Protein AF-A0A7R6YYU6-F1 (afdb_monomer)

Foldseek 3Di:
DFWKKAFWDKAAVVVPPVRVVVCVVVVCPVDGTDDDPDCVRTPTLQNDDDPVCVVFWDPDPPTRRIGSDPVVVCVVNPVPIDMDTPPDDPPPDD

pLDDT: mean 79.59, std 15.08, range [36.94, 94.94]

Structure (mmCIF, N/CA/C/O backbone):
data_AF-A0A7R6YYU6-F1
#
_entry.id   AF-A0A7R6YYU6-F1
#
loop_
_atom_site.group_PDB
_atom_site.id
_atom_site.type_symbol
_atom_site.label_atom_id
_atom_site.label_alt_id
_atom_site.label_comp_id
_atom_site.label_asym_id
_atom_site.label_entity_id
_atom_site.label_seq_id
_atom_site.pdbx_PDB_ins_code
_atom_site.Cartn_x
_atom_site.Cartn_y
_atom_site.Cartn_z
_atom_site.occupancy
_atom_site.B_iso_or_equiv
_atom_site.auth_seq_id
_atom_site.auth_comp_id
_atom_site.auth_asym_id
_atom_site.auth_atom_id
_atom_site.pdbx_PDB_model_num
ATOM 1 N N . MET A 1 1 ? -12.500 -13.176 -18.299 1.00 59.47 1 MET A N 1
ATOM 2 C CA . MET A 1 1 ? -12.187 -12.057 -17.388 1.00 59.47 1 MET A CA 1
ATOM 3 C C . MET A 1 1 ? -10.792 -12.299 -16.851 1.00 59.47 1 MET A C 1
ATOM 5 O O . MET A 1 1 ? -10.514 -13.432 -16.479 1.00 59.47 1 MET A O 1
ATOM 9 N N . GLN A 1 2 ? -9.920 -11.300 -16.910 1.00 74.25 2 GLN A N 1
ATOM 10 C CA . GLN A 1 2 ? -8.551 -11.386 -16.401 1.00 74.25 2 GLN A CA 1
ATOM 11 C C . GLN A 1 2 ? -8.534 -10.875 -14.957 1.00 74.25 2 GLN A C 1
ATOM 13 O O . GLN A 1 2 ? -9.196 -9.880 -14.667 1.00 74.25 2 GLN A O 1
ATOM 18 N N . HIS A 1 3 ? -7.843 -11.577 -14.056 1.00 83.50 3 HIS A N 1
ATOM 19 C CA . HIS A 1 3 ? -7.681 -11.127 -12.673 1.00 83.50 3 HIS A CA 1
ATOM 20 C C . HIS A 1 3 ? -6.549 -10.107 -12.598 1.00 83.50 3 HIS A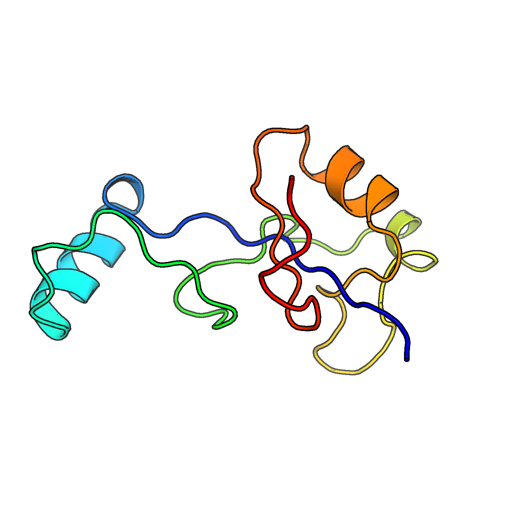 C 1
ATOM 22 O O . HIS A 1 3 ? -5.513 -10.284 -13.239 1.00 83.50 3 HIS A O 1
ATOM 28 N N . LEU A 1 4 ? -6.775 -9.057 -11.815 1.00 88.44 4 LEU A N 1
ATOM 29 C CA . LEU A 1 4 ? -5.785 -8.038 -11.504 1.00 88.44 4 LEU A CA 1
ATOM 30 C C . LEU A 1 4 ? -5.433 -8.131 -10.027 1.00 88.44 4 LEU A C 1
ATOM 32 O O . LEU A 1 4 ? -6.296 -8.418 -9.195 1.00 88.44 4 LEU A O 1
ATOM 36 N N . TYR A 1 5 ? -4.175 -7.862 -9.719 1.00 88.75 5 TYR A N 1
ATOM 37 C CA . TYR A 1 5 ? -3.617 -7.962 -8.381 1.00 88.75 5 TYR A CA 1
ATOM 38 C C . TYR A 1 5 ? -2.910 -6.665 -8.022 1.00 88.75 5 TYR A C 1
ATOM 40 O O . TYR A 1 5 ? -2.266 -6.058 -8.869 1.00 88.75 5 TYR A O 1
ATOM 48 N N . ILE A 1 6 ? -2.998 -6.248 -6.767 1.00 87.62 6 ILE A N 1
ATOM 49 C CA . ILE A 1 6 ? -2.243 -5.103 -6.260 1.00 87.62 6 ILE A CA 1
ATOM 50 C C . ILE A 1 6 ? -1.724 -5.431 -4.866 1.00 87.62 6 ILE A C 1
ATOM 52 O O . ILE A 1 6 ? -2.381 -6.113 -4.075 1.00 87.62 6 ILE A O 1
ATOM 56 N N . ALA A 1 7 ? -0.515 -4.966 -4.573 1.00 86.81 7 ALA A N 1
ATOM 57 C CA . ALA A 1 7 ? 0.059 -5.064 -3.243 1.00 86.81 7 ALA A CA 1
ATOM 58 C C . ALA A 1 7 ? 0.017 -3.690 -2.581 1.00 86.81 7 ALA A C 1
ATOM 60 O O . ALA A 1 7 ? 0.578 -2.722 -3.094 1.00 86.81 7 ALA A O 1
ATOM 61 N N . LYS A 1 8 ? -0.646 -3.618 -1.430 1.00 85.19 8 LYS A N 1
ATOM 62 C CA . LYS A 1 8 ? -0.786 -2.403 -0.630 1.00 85.19 8 LYS A CA 1
ATOM 63 C C . LYS A 1 8 ? -0.077 -2.605 0.696 1.00 85.19 8 LYS A C 1
ATOM 65 O O . LYS A 1 8 ? -0.065 -3.707 1.253 1.00 85.19 8 LYS A O 1
ATOM 70 N N . GLU A 1 9 ? 0.533 -1.546 1.202 1.00 81.44 9 GLU A N 1
ATOM 71 C CA . GLU A 1 9 ? 0.998 -1.557 2.578 1.00 81.44 9 GLU A CA 1
ATOM 72 C C . GLU A 1 9 ? -0.203 -1.560 3.519 1.00 81.44 9 GLU A C 1
ATOM 74 O O . GLU A 1 9 ? -1.244 -0.956 3.250 1.00 81.44 9 GLU A O 1
ATOM 79 N N . LYS A 1 10 ? -0.053 -2.247 4.650 1.00 81.12 10 LYS A N 1
ATOM 80 C CA . LYS A 1 10 ? -1.091 -2.239 5.674 1.00 81.12 10 LYS A CA 1
ATOM 81 C C . LYS A 1 10 ? -1.221 -0.820 6.230 1.00 81.12 10 LYS A C 1
ATOM 83 O O . LYS A 1 10 ? -0.212 -0.173 6.501 1.00 81.12 10 LYS A O 1
ATOM 88 N N . PHE A 1 11 ? -2.443 -0.378 6.501 1.00 86.75 11 PHE A N 1
ATOM 89 C CA . PHE A 1 11 ? -2.685 0.828 7.286 1.00 86.75 11 PHE A CA 1
ATOM 90 C C . PHE A 1 11 ? -3.192 0.437 8.669 1.00 86.75 11 PHE A C 1
ATOM 92 O O . PHE A 1 11 ? -4.177 -0.288 8.798 1.00 86.75 11 PHE A O 1
ATOM 99 N N . GLY A 1 12 ? -2.505 0.864 9.721 1.00 88.88 12 GLY A N 1
ATOM 100 C CA . GLY A 1 12 ? -2.812 0.407 11.074 1.00 88.88 12 GLY A CA 1
ATOM 101 C C . GLY A 1 12 ? -2.075 1.198 12.147 1.00 88.88 12 GLY A C 1
ATOM 102 O O . GLY A 1 12 ? -1.415 2.186 11.838 1.00 88.88 12 GLY A O 1
ATOM 103 N N . PRO A 1 13 ? -2.114 0.756 13.415 1.00 90.06 13 PRO A N 1
ATOM 104 C CA . PRO A 1 13 ? -1.456 1.439 14.533 1.00 90.06 13 PRO A CA 1
ATOM 105 C C . PRO A 1 13 ? 0.036 1.738 14.330 1.00 90.06 13 PRO A C 1
ATOM 107 O O . PRO A 1 13 ? 0.557 2.710 14.873 1.00 90.06 13 PRO A O 1
ATOM 110 N N . PHE A 1 14 ? 0.726 0.935 13.520 1.00 87.69 14 PHE A N 1
ATOM 111 C CA . PHE A 1 14 ? 2.131 1.135 13.155 1.00 87.69 14 PHE A CA 1
ATOM 112 C C . PHE A 1 14 ? 2.348 2.299 12.166 1.00 87.69 14 PHE A C 1
ATOM 114 O O . PHE A 1 14 ? 3.468 2.784 12.050 1.00 87.69 14 PHE A O 1
ATOM 121 N N . SER A 1 15 ? 1.296 2.807 11.512 1.00 87.00 15 SER A N 1
ATOM 122 C CA . SER A 1 15 ? 1.321 3.998 10.645 1.00 87.00 15 SER A CA 1
ATOM 123 C C . SER A 1 15 ? 1.379 5.322 11.436 1.00 87.00 15 SER A C 1
ATOM 125 O O . SER A 1 15 ? 1.311 6.408 10.857 1.00 87.00 15 SER A O 1
ATOM 127 N N . GLY A 1 16 ? 1.501 5.258 12.768 1.00 88.50 16 GLY A N 1
ATOM 128 C CA . GLY A 1 16 ? 1.805 6.399 13.632 1.00 88.50 16 GLY A CA 1
ATOM 129 C C . GLY A 1 16 ? 0.743 7.499 13.594 1.00 88.50 16 GLY A C 1
ATOM 130 O O . GLY A 1 16 ? -0.444 7.250 13.802 1.00 88.50 16 GLY A O 1
ATOM 131 N N . THR A 1 17 ? 1.165 8.740 13.340 1.00 91.50 17 THR A N 1
ATOM 132 C CA . THR A 1 17 ? 0.280 9.918 13.364 1.00 91.50 17 THR A CA 1
ATOM 133 C C . THR A 1 17 ? -0.878 9.811 12.373 1.00 91.50 17 THR A C 1
ATOM 135 O O . THR A 1 17 ? -1.988 10.228 12.701 1.00 91.50 17 THR A O 1
ATOM 138 N N . ALA A 1 18 ? -0.650 9.221 11.195 1.00 88.56 18 ALA A N 1
ATOM 139 C CA . ALA A 1 18 ? -1.693 9.047 10.186 1.00 88.56 18 ALA A CA 1
ATOM 140 C C . ALA A 1 18 ? -2.836 8.162 10.709 1.00 88.56 18 ALA A C 1
ATOM 142 O O . ALA A 1 18 ? -4.008 8.504 10.552 1.00 88.56 18 ALA A O 1
ATOM 143 N N . TRP A 1 19 ? -2.501 7.077 11.415 1.00 91.81 19 TRP A N 1
ATOM 144 C CA . TRP A 1 19 ? -3.488 6.209 12.055 1.00 91.81 19 TRP A CA 1
ATOM 145 C C . TRP A 1 19 ? -4.280 6.935 13.140 1.00 91.81 19 TRP A C 1
ATOM 147 O O . TRP A 1 19 ? -5.509 6.889 13.150 1.00 91.81 19 TRP 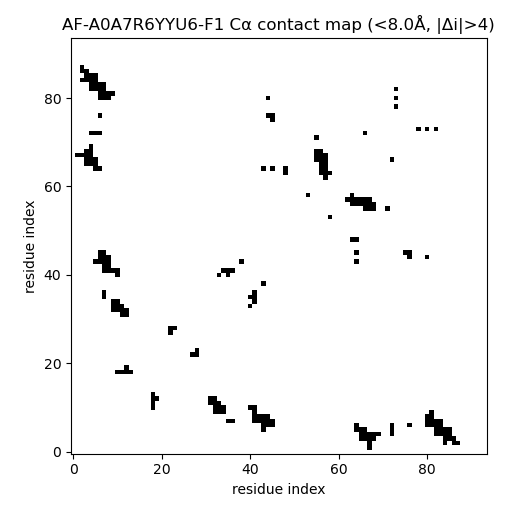A O 1
ATOM 157 N N . SER A 1 20 ? -3.595 7.663 14.025 1.00 92.88 20 SER A N 1
ATOM 158 C CA . SER A 1 20 ? -4.249 8.431 15.091 1.00 92.88 20 SER A CA 1
ATOM 159 C C . SER A 1 20 ? -5.220 9.476 14.537 1.00 92.88 20 SER A C 1
ATOM 161 O O . SER A 1 20 ? -6.323 9.632 15.059 1.00 92.88 20 SER A O 1
ATOM 163 N N . MET A 1 21 ? -4.842 10.166 13.456 1.00 92.25 21 MET A N 1
ATOM 164 C CA . MET A 1 21 ? -5.722 11.107 12.758 1.00 92.25 21 MET A CA 1
ATOM 165 C C . MET A 1 21 ? -6.934 10.403 12.151 1.00 92.25 21 MET A C 1
ATOM 167 O O . MET A 1 21 ? -8.055 10.878 12.323 1.00 92.25 21 MET A O 1
ATOM 171 N N . TYR A 1 22 ? -6.724 9.262 11.491 1.00 91.50 22 TYR A N 1
ATOM 172 C CA . TYR A 1 22 ? -7.800 8.480 10.891 1.00 91.50 22 TYR A CA 1
ATOM 173 C C . TYR A 1 22 ? -8.805 7.985 11.934 1.00 91.50 22 TYR A C 1
ATOM 175 O O . TYR A 1 22 ? -10.011 8.137 11.749 1.00 91.50 22 TYR A O 1
ATOM 183 N N . ILE A 1 23 ? -8.333 7.436 13.054 1.00 94.94 23 ILE A N 1
ATOM 184 C CA . ILE A 1 23 ? -9.197 6.964 14.143 1.00 94.94 23 ILE A CA 1
ATOM 185 C C . ILE A 1 23 ? -9.958 8.124 14.785 1.00 94.94 23 ILE A C 1
ATOM 187 O O . ILE A 1 23 ? -11.151 7.997 15.040 1.00 94.94 23 ILE A O 1
ATOM 191 N N . ASN A 1 24 ? -9.307 9.270 14.998 1.00 94.94 24 ASN A N 1
ATO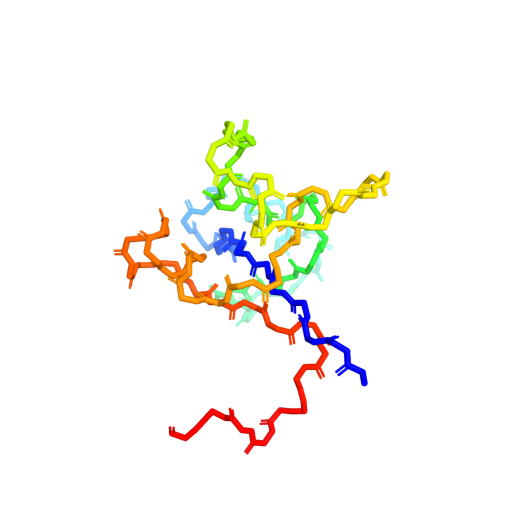M 192 C CA . ASN A 1 24 ? -9.965 10.450 15.555 1.00 94.94 24 ASN A CA 1
ATOM 193 C C . ASN A 1 24 ? -11.031 11.034 14.611 1.00 94.94 24 ASN A C 1
ATOM 195 O O . ASN A 1 24 ? -12.086 11.462 15.066 1.00 94.94 24 ASN A O 1
ATOM 199 N N . TRP A 1 25 ? -10.767 11.045 13.303 1.00 94.12 25 TRP A N 1
ATOM 200 C CA . TRP A 1 25 ? -11.722 11.505 12.294 1.00 94.12 25 TRP A CA 1
ATOM 201 C C . TRP A 1 25 ? -12.896 10.533 12.111 1.00 94.12 25 TRP A C 1
ATOM 203 O O . TRP A 1 25 ? -14.046 10.961 12.081 1.00 94.12 25 TRP A O 1
ATOM 213 N N . SER A 1 26 ? -12.615 9.232 12.001 1.00 92.81 26 SER A N 1
ATOM 214 C CA . SER A 1 26 ? -13.633 8.204 11.744 1.00 92.81 26 SER A CA 1
ATOM 215 C C . SER A 1 26 ? -14.433 7.813 12.990 1.00 92.81 26 SER A C 1
ATOM 217 O O . SER A 1 26 ? -15.561 7.339 12.870 1.00 92.81 26 SER A O 1
ATOM 219 N N . GLY A 1 27 ? -13.851 7.966 14.183 1.00 94.56 27 GLY A N 1
ATOM 220 C CA . GLY A 1 27 ? -14.405 7.482 15.450 1.00 94.56 27 GLY A CA 1
ATOM 221 C C . GLY A 1 27 ? -14.331 5.960 15.636 1.00 94.56 27 GLY A C 1
ATOM 222 O O . GLY A 1 27 ? -14.837 5.446 16.632 1.00 94.56 27 GLY A O 1
ATOM 223 N N . LEU A 1 28 ? -13.709 5.225 14.707 1.00 93.25 28 LEU A N 1
ATOM 224 C CA . LEU A 1 28 ? -13.708 3.758 14.672 1.00 93.25 28 LEU A CA 1
ATOM 225 C C . LEU A 1 28 ? -12.570 3.158 15.509 1.00 93.25 28 LEU A C 1
ATOM 227 O O . LEU A 1 28 ? -11.657 2.516 14.993 1.00 93.25 28 LEU A O 1
ATOM 231 N N . THR A 1 29 ? -12.619 3.356 16.823 1.00 92.06 29 THR A N 1
ATOM 232 C CA . THR A 1 29 ? -11.562 2.931 17.760 1.00 92.06 29 THR A CA 1
ATOM 233 C C . THR A 1 29 ? -11.392 1.414 17.887 1.00 92.06 29 THR A C 1
ATOM 235 O O . THR A 1 29 ? -10.391 0.959 18.434 1.00 92.06 29 THR A O 1
ATOM 238 N N . GLN A 1 30 ? -12.339 0.624 17.375 1.00 93.31 30 GLN A N 1
ATOM 239 C CA . GLN A 1 30 ? -12.280 -0.837 17.360 1.00 93.31 30 GLN A CA 1
ATOM 240 C C . GLN A 1 30 ? -11.395 -1.415 16.249 1.00 93.31 30 GLN A C 1
ATOM 242 O O . GLN A 1 30 ? -11.158 -2.623 16.233 1.00 93.31 30 GLN A O 1
ATOM 247 N N . LEU A 1 31 ? -10.961 -0.596 15.288 1.00 91.94 31 LEU A N 1
ATOM 248 C CA . LEU A 1 31 ? -10.161 -1.075 14.166 1.00 91.94 31 LEU A CA 1
ATOM 249 C C . LEU A 1 31 ? -8.741 -1.424 14.617 1.00 91.94 31 LEU A C 1
ATOM 251 O O . LEU A 1 31 ? -8.102 -0.680 15.357 1.00 91.94 31 LEU A O 1
ATOM 255 N N . SER A 1 32 ? -8.237 -2.552 14.127 1.00 88.88 32 SER A N 1
ATOM 256 C CA . SER A 1 32 ? -6.835 -2.960 14.264 1.00 88.88 32 SER A CA 1
ATOM 257 C C . SER A 1 32 ? -6.032 -2.730 12.983 1.00 88.88 32 SER A C 1
ATOM 259 O O . SER A 1 32 ? -4.812 -2.606 13.042 1.00 88.88 32 SER A O 1
ATOM 261 N N . GLU A 1 33 ? -6.710 -2.672 11.838 1.00 88.06 33 GLU A N 1
ATOM 262 C CA . GLU A 1 33 ? -6.147 -2.360 10.527 1.00 88.06 33 GLU A CA 1
ATOM 263 C C . GLU A 1 33 ? -7.250 -1.848 9.590 1.00 88.06 33 GLU A C 1
ATOM 265 O O . GLU A 1 33 ? -8.437 -2.106 9.805 1.00 88.06 33 GLU A O 1
ATOM 270 N N . VAL A 1 34 ? -6.848 -1.129 8.546 1.00 86.88 34 VAL A N 1
ATOM 271 C CA . VAL A 1 34 ? -7.676 -0.774 7.393 1.00 86.88 34 VAL A CA 1
ATOM 272 C C . VAL A 1 34 ? -6.967 -1.279 6.146 1.00 86.88 34 VAL A C 1
ATOM 274 O O . VAL A 1 34 ? -5.780 -1.035 5.934 1.00 86.88 34 VAL A O 1
ATOM 277 N N . VAL A 1 35 ? -7.731 -1.996 5.332 1.00 80.31 35 VAL A N 1
ATOM 278 C CA . VAL A 1 35 ? -7.311 -2.606 4.072 1.00 80.31 35 VAL A CA 1
ATOM 279 C C . VAL A 1 35 ? -8.147 -1.926 2.995 1.00 80.31 35 VAL A C 1
ATOM 281 O O . VAL A 1 35 ? -9.377 -1.946 3.076 1.00 80.31 35 VAL A O 1
ATOM 284 N N . SER A 1 36 ? -7.499 -1.219 2.073 1.00 77.88 36 SER A N 1
ATOM 285 C CA . SER A 1 36 ? -8.186 -0.360 1.110 1.00 77.88 36 SER A CA 1
ATOM 286 C C . SER A 1 36 ? -7.396 -0.226 -0.182 1.00 77.88 36 SER A C 1
ATOM 288 O O . SER A 1 36 ? -6.185 -0.011 -0.168 1.00 77.88 36 SER A O 1
ATOM 290 N N . LEU A 1 37 ? -8.127 -0.219 -1.297 1.00 73.31 37 LEU A N 1
ATOM 291 C CA . LEU A 1 37 ? -7.594 0.125 -2.614 1.00 73.31 37 LEU A CA 1
ATOM 292 C C . LEU A 1 37 ? -7.299 1.624 -2.755 1.00 73.31 37 LEU A C 1
ATOM 294 O O . LEU A 1 37 ? -6.550 2.021 -3.645 1.00 73.31 37 LEU A O 1
ATOM 298 N N . ASP A 1 38 ? -7.824 2.459 -1.857 1.00 72.75 38 ASP A N 1
ATOM 299 C CA . ASP A 1 38 ? -7.559 3.895 -1.843 1.00 72.75 38 ASP A CA 1
ATOM 300 C C . ASP A 1 38 ? -6.062 4.169 -1.610 1.00 72.75 38 ASP A C 1
ATOM 302 O O . ASP A 1 38 ? -5.478 3.761 -0.602 1.00 72.75 38 ASP A O 1
ATOM 306 N N . GLY A 1 39 ? -5.422 4.839 -2.573 1.00 66.75 39 GLY A N 1
ATOM 307 C CA . GLY A 1 39 ? -4.014 5.243 -2.514 1.00 66.75 39 GLY A CA 1
ATOM 308 C C . GLY A 1 39 ? -3.678 6.172 -1.348 1.00 66.75 39 GLY A C 1
ATOM 309 O O . GLY A 1 39 ? -2.531 6.196 -0.912 1.00 66.75 39 GLY A O 1
ATOM 310 N N . MET A 1 40 ? -4.659 6.902 -0.810 1.00 70.56 40 MET A N 1
ATOM 311 C CA . MET A 1 40 ? -4.460 7.806 0.326 1.00 70.56 40 MET A CA 1
ATOM 312 C C . MET A 1 40 ? -4.353 7.075 1.666 1.00 70.56 40 MET A C 1
ATOM 314 O O . MET A 1 40 ? -3.731 7.599 2.588 1.00 70.56 40 MET A O 1
ATOM 318 N N . LEU A 1 41 ? -4.972 5.896 1.793 1.00 70.69 41 LEU A N 1
ATOM 319 C CA . LEU A 1 41 ? -4.982 5.125 3.040 1.00 70.69 41 LEU A CA 1
ATOM 320 C C . LEU A 1 41 ? -3.910 4.035 3.048 1.00 70.69 41 LEU A C 1
ATOM 322 O O . LEU A 1 41 ? -3.253 3.850 4.066 1.00 70.69 41 LEU A O 1
ATOM 326 N N . GLY A 1 42 ? -3.705 3.346 1.925 1.00 72.38 42 GLY A N 1
ATOM 327 C CA . GLY A 1 42 ? -2.646 2.350 1.772 1.00 72.38 42 GLY A CA 1
ATOM 328 C C . GLY A 1 42 ? -1.733 2.726 0.609 1.00 72.38 42 GLY A C 1
ATOM 329 O O . GLY A 1 42 ? -2.180 2.639 -0.536 1.00 72.38 42 GLY A O 1
ATOM 330 N N . PRO A 1 43 ? -0.473 3.134 0.830 1.00 77.31 43 PRO A N 1
ATOM 331 C CA . PRO A 1 43 ? 0.462 3.285 -0.277 1.00 77.31 43 PRO A CA 1
ATOM 332 C C . PRO A 1 43 ? 0.690 1.931 -0.964 1.00 77.31 43 PRO A C 1
ATOM 334 O O . PRO A 1 43 ? 0.493 0.862 -0.379 1.00 77.31 43 PRO A O 1
ATOM 337 N N . VAL A 1 44 ? 1.063 1.972 -2.240 1.00 81.81 44 VAL A N 1
ATOM 338 C CA . VAL A 1 44 ? 1.393 0.765 -3.005 1.00 81.81 44 VAL A CA 1
ATOM 339 C C . VAL A 1 44 ? 2.715 0.209 -2.481 1.00 81.81 44 VAL A C 1
ATOM 341 O O . VAL A 1 44 ? 3.684 0.947 -2.328 1.00 81.81 44 VAL A O 1
ATOM 344 N N . ALA A 1 45 ? 2.751 -1.094 -2.197 1.00 80.38 45 ALA A N 1
ATOM 345 C CA . ALA A 1 45 ? 3.907 -1.748 -1.580 1.00 80.38 45 ALA A CA 1
ATOM 346 C C . ALA A 1 45 ? 5.135 -1.791 -2.508 1.00 80.38 45 ALA A C 1
ATOM 348 O O . ALA A 1 45 ? 6.271 -1.895 -2.051 1.00 80.38 45 ALA A O 1
ATOM 349 N N . LEU A 1 46 ? 4.911 -1.721 -3.821 1.00 79.62 46 LEU A N 1
ATOM 350 C CA . LEU A 1 46 ? 5.951 -1.621 -4.838 1.00 79.62 46 LEU A CA 1
ATOM 351 C C . LEU A 1 46 ? 5.901 -0.213 -5.437 1.00 79.62 46 LEU A C 1
ATOM 353 O O . LEU A 1 46 ? 5.213 0.013 -6.421 1.00 79.62 46 LEU A O 1
ATOM 357 N N . GLY A 1 47 ? 6.591 0.736 -4.801 1.00 73.81 47 GLY A N 1
ATOM 358 C CA . GLY A 1 47 ? 6.436 2.163 -5.106 1.00 73.81 47 GLY A CA 1
ATOM 359 C C . GLY A 1 47 ? 6.917 2.618 -6.492 1.00 73.81 47 GLY A C 1
ATOM 360 O O . GLY A 1 47 ? 6.293 3.492 -7.080 1.00 73.81 47 GLY A O 1
ATOM 361 N N . GLU A 1 48 ? 8.009 2.055 -7.026 1.00 83.38 48 GLU A N 1
ATOM 362 C CA . GLU A 1 48 ? 8.537 2.429 -8.349 1.00 83.38 48 GLU A CA 1
ATOM 363 C C . GLU A 1 48 ? 8.392 1.290 -9.363 1.00 83.38 48 GLU A C 1
ATOM 365 O O . GLU A 1 48 ? 8.825 0.155 -9.122 1.00 83.38 48 GLU A O 1
ATOM 370 N N . VAL A 1 49 ? 7.834 1.623 -10.530 1.00 84.44 49 VAL A N 1
ATOM 371 C CA . VAL A 1 49 ? 7.756 0.727 -11.688 1.00 84.44 49 VAL A CA 1
ATOM 372 C C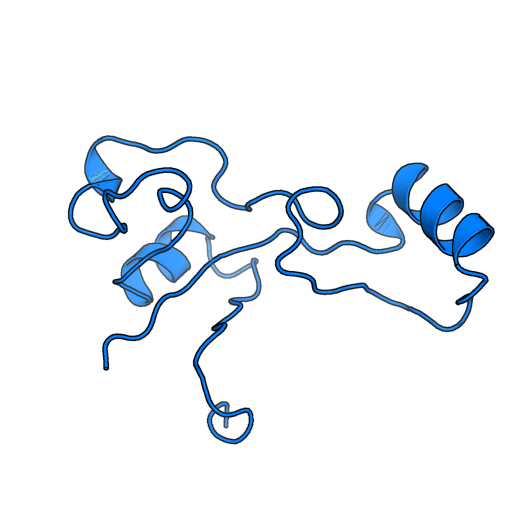 . VAL A 1 49 ? 9.153 0.543 -12.272 1.00 84.44 49 VAL A C 1
ATOM 374 O O . VAL A 1 49 ? 9.824 1.508 -12.635 1.00 84.44 49 VAL A O 1
ATOM 377 N N . LYS A 1 50 ? 9.591 -0.713 -12.377 1.00 87.50 50 LYS A N 1
ATOM 378 C CA . LYS A 1 50 ? 10.884 -1.089 -12.965 1.00 87.50 50 LYS A CA 1
ATOM 379 C C . LYS A 1 50 ? 10.688 -1.611 -14.380 1.00 87.50 50 LYS A C 1
ATOM 381 O O . LYS A 1 50 ? 9.639 -2.167 -14.690 1.00 87.50 50 LYS A O 1
ATOM 386 N N . ASP A 1 51 ? 11.739 -1.568 -15.196 1.00 89.88 51 ASP A N 1
ATOM 387 C CA . ASP A 1 51 ? 11.694 -2.119 -16.559 1.00 89.88 51 ASP A CA 1
ATOM 388 C C . ASP A 1 51 ? 11.294 -3.602 -16.601 1.00 89.88 51 ASP A C 1
ATOM 390 O O . ASP A 1 51 ? 10.651 -4.061 -17.542 1.00 89.88 51 ASP A O 1
ATOM 394 N N . SER A 1 52 ? 11.621 -4.364 -15.555 1.00 89.44 52 SER A N 1
ATOM 395 C CA . SER A 1 52 ? 11.221 -5.767 -15.447 1.00 89.44 52 SER A CA 1
ATOM 396 C C . SER A 1 52 ? 9.727 -5.973 -15.184 1.00 89.44 52 SER A C 1
ATOM 398 O O . SER A 1 52 ? 9.269 -7.103 -15.286 1.00 89.44 52 SER A O 1
ATOM 400 N N . TYR A 1 53 ? 8.970 -4.932 -14.824 1.00 89.31 53 TYR A N 1
ATOM 401 C CA . TYR A 1 53 ? 7.554 -5.042 -14.456 1.00 89.31 53 TYR A CA 1
ATOM 402 C C . TYR A 1 53 ? 6.646 -4.976 -15.680 1.00 89.31 53 TYR A C 1
ATOM 404 O O . TYR A 1 53 ? 5.573 -5.564 -15.649 1.00 89.31 53 TYR A O 1
ATOM 412 N N . TRP A 1 54 ? 7.080 -4.325 -16.767 1.00 91.25 54 TRP A N 1
ATOM 413 C CA . TRP A 1 54 ? 6.282 -4.103 -17.980 1.00 91.25 54 TRP A CA 1
ATOM 414 C C . TRP A 1 54 ? 5.523 -5.327 -18.524 1.00 91.25 54 TRP A C 1
ATOM 416 O O . TRP A 1 54 ? 4.369 -5.151 -18.908 1.00 91.25 54 TRP A O 1
ATOM 426 N N . PRO A 1 55 ? 6.080 -6.557 -18.558 1.00 92.88 55 PRO A N 1
ATOM 427 C CA . PRO A 1 55 ? 5.325 -7.725 -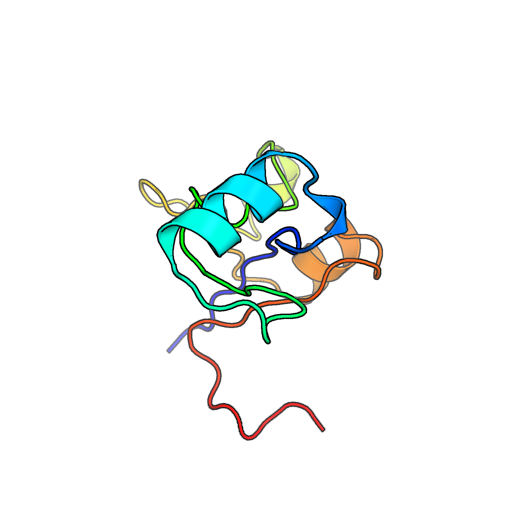19.021 1.00 92.88 55 PRO A CA 1
ATOM 428 C C . PRO A 1 55 ? 4.340 -8.295 -17.982 1.00 92.88 55 PRO A C 1
ATOM 430 O O . PRO A 1 55 ? 3.535 -9.157 -18.325 1.00 92.88 55 PRO A O 1
ATOM 433 N N . HIS A 1 56 ? 4.402 -7.831 -16.733 1.00 91.69 56 HIS A N 1
ATOM 434 C CA . HIS A 1 56 ? 3.645 -8.343 -15.586 1.00 91.69 56 HIS A CA 1
ATOM 435 C C . HIS A 1 56 ? 2.623 -7.339 -15.024 1.00 91.69 56 HIS A C 1
ATOM 437 O O . HIS A 1 56 ? 1.858 -7.708 -14.130 1.00 91.69 56 HIS A O 1
ATOM 443 N N . ILE A 1 57 ? 2.578 -6.103 -15.539 1.00 90.69 57 ILE A N 1
ATOM 444 C CA . ILE A 1 57 ? 1.661 -5.036 -15.101 1.00 90.69 57 ILE A CA 1
ATOM 445 C C . ILE A 1 57 ? 0.669 -4.628 -16.190 1.00 90.69 57 ILE A C 1
ATOM 447 O O . ILE A 1 57 ? 0.847 -4.919 -17.373 1.00 90.69 57 ILE A O 1
ATOM 451 N N . VAL A 1 58 ? -0.379 -3.918 -15.783 1.00 88.81 58 VAL A N 1
ATOM 452 C CA . VAL A 1 58 ? -1.320 -3.272 -16.698 1.00 88.81 58 VAL A CA 1
ATOM 453 C C . VAL A 1 58 ? -0.715 -1.964 -17.201 1.00 88.81 58 VAL A C 1
ATOM 455 O O . VAL A 1 58 ? -0.533 -1.020 -16.439 1.00 88.81 58 VAL A O 1
ATOM 458 N N . ASN A 1 59 ? -0.422 -1.895 -18.500 1.00 89.56 59 ASN A N 1
ATOM 459 C CA . ASN A 1 59 ? 0.075 -0.682 -19.151 1.00 89.56 59 ASN A CA 1
ATOM 460 C C . ASN A 1 59 ? -1.086 0.218 -19.613 1.00 89.56 59 ASN A C 1
ATOM 462 O O . ASN A 1 59 ? -1.324 0.381 -20.810 1.00 89.56 59 ASN A O 1
ATOM 466 N N . GLU A 1 60 ? -1.828 0.754 -18.647 1.00 86.19 60 GLU A N 1
ATOM 467 C CA . GLU A 1 60 ? -2.910 1.720 -18.856 1.00 86.19 60 GLU A CA 1
ATOM 468 C C . GLU A 1 60 ? -2.771 2.893 -17.877 1.00 86.19 60 GLU A C 1
ATOM 470 O O . GLU A 1 60 ? -2.142 2.775 -16.817 1.00 86.19 60 GLU A O 1
ATOM 475 N N . ASP A 1 61 ? -3.364 4.035 -18.230 1.00 82.62 61 ASP A N 1
ATOM 476 C CA . ASP A 1 61 ? -3.336 5.233 -17.395 1.00 82.62 61 ASP A CA 1
ATOM 477 C C . ASP A 1 61 ? -3.887 4.926 -15.993 1.00 82.62 61 ASP A C 1
ATOM 479 O O . ASP A 1 61 ? -4.974 4.369 -15.841 1.00 82.62 61 ASP A O 1
ATOM 483 N N . TYR A 1 62 ? -3.132 5.310 -14.958 1.00 80.25 62 TYR A N 1
ATOM 484 C CA . TYR A 1 62 ? -3.459 5.086 -13.541 1.00 80.25 62 TYR A CA 1
ATOM 485 C C . TYR A 1 62 ? -3.515 3.615 -13.090 1.00 80.25 62 TYR A C 1
ATOM 487 O O . TYR A 1 62 ? -3.972 3.343 -11.980 1.00 80.25 62 TYR A O 1
ATOM 495 N N . MET A 1 63 ? -3.034 2.669 -13.908 1.00 86.62 63 MET A N 1
ATOM 496 C CA . MET A 1 63 ? -3.101 1.233 -13.605 1.00 86.62 63 MET A CA 1
ATOM 497 C C . MET A 1 63 ? -1.745 0.530 -13.466 1.00 86.62 63 MET A C 1
ATOM 499 O O . MET A 1 63 ? -1.704 -0.688 -13.312 1.00 86.62 63 MET A O 1
ATOM 503 N N . LEU A 1 64 ? -0.638 1.272 -13.451 1.00 88.31 64 LEU A N 1
ATOM 504 C CA . LEU A 1 64 ? 0.708 0.684 -13.397 1.00 88.31 64 LEU A CA 1
ATOM 505 C C . LEU A 1 64 ? 1.006 -0.088 -12.098 1.00 88.31 64 LEU A C 1
ATOM 507 O O . LEU A 1 64 ? 1.918 -0.911 -12.069 1.00 88.31 64 LEU A O 1
ATOM 511 N N . ASP A 1 65 ? 0.216 0.144 -11.050 1.00 87.75 65 ASP A N 1
ATOM 512 C CA . ASP A 1 65 ? 0.299 -0.577 -9.776 1.00 87.75 65 ASP A CA 1
ATOM 513 C C . ASP A 1 65 ? -0.434 -1.931 -9.800 1.00 87.75 65 ASP A C 1
ATOM 515 O O . ASP A 1 65 ? -0.332 -2.715 -8.852 1.00 87.75 65 ASP A O 1
ATOM 519 N N . PHE A 1 66 ? -1.186 -2.216 -10.870 1.00 88.75 66 PHE A N 1
ATOM 520 C CA . PHE A 1 66 ? -1.906 -3.471 -11.045 1.00 88.75 66 PHE A CA 1
ATOM 521 C C . PHE A 1 66 ? -1.072 -4.477 -11.827 1.00 88.75 66 PHE A C 1
ATOM 523 O O . PHE A 1 66 ? -0.594 -4.219 -12.930 1.00 88.75 66 PHE A O 1
ATOM 530 N N . PHE A 1 67 ? -0.983 -5.675 -11.269 1.00 90.94 67 PHE A N 1
ATOM 531 C CA . PHE A 1 67 ? -0.287 -6.817 -11.824 1.00 90.94 67 PHE A CA 1
ATOM 532 C C . PHE A 1 67 ? -1.277 -7.796 -12.434 1.00 90.94 67 PHE A C 1
ATOM 534 O O . PHE A 1 67 ? -2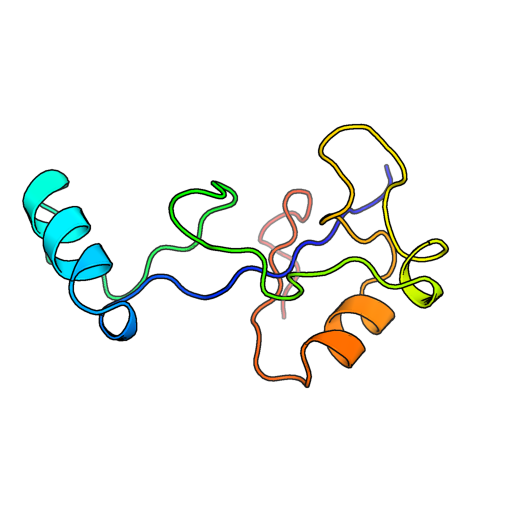.346 -8.066 -11.885 1.00 90.94 67 PHE A O 1
ATOM 541 N N . VAL A 1 68 ? -0.884 -8.363 -13.567 1.00 91.50 68 VAL A N 1
ATOM 542 C CA . VAL A 1 68 ? -1.575 -9.485 -14.214 1.00 91.50 68 VAL A CA 1
ATOM 543 C C . VAL A 1 68 ? -0.941 -10.830 -13.852 1.00 91.50 68 VAL A C 1
ATOM 545 O O . VAL A 1 68 ? -1.518 -11.878 -14.131 1.00 91.50 68 VAL A O 1
ATOM 548 N N . ASP A 1 69 ? 0.233 -10.789 -13.220 1.00 90.12 69 ASP A N 1
ATOM 549 C CA . ASP A 1 69 ? 1.025 -11.936 -12.792 1.00 90.12 69 ASP A CA 1
ATOM 550 C C . ASP A 1 69 ? 1.175 -11.928 -11.262 1.00 90.12 69 ASP A C 1
ATOM 552 O O . ASP A 1 69 ? 1.872 -11.090 -10.680 1.00 90.12 69 ASP A O 1
ATOM 556 N N . LEU A 1 70 ? 0.478 -12.860 -10.610 1.00 87.88 70 LEU A N 1
ATOM 557 C CA . LEU A 1 70 ? 0.451 -12.978 -9.155 1.00 87.88 70 LEU A CA 1
ATOM 558 C C . LEU A 1 70 ? 1.789 -13.448 -8.577 1.00 87.88 70 LEU A C 1
ATOM 560 O O . LEU A 1 70 ? 2.207 -12.967 -7.523 1.00 87.88 70 LEU A O 1
ATOM 564 N N . ASP A 1 71 ? 2.452 -14.383 -9.255 1.00 88.62 71 ASP A N 1
AT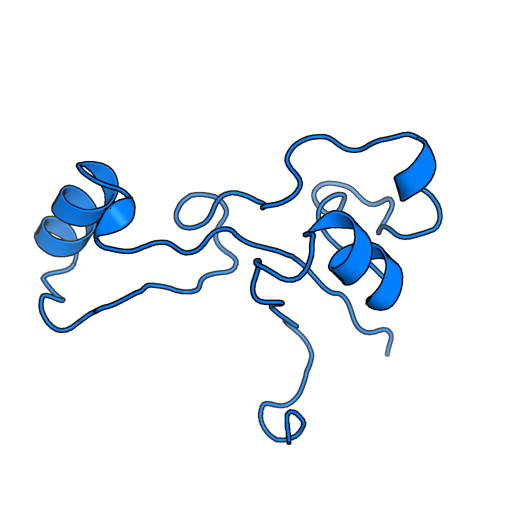OM 565 C CA . ASP A 1 71 ? 3.706 -14.969 -8.788 1.00 88.62 71 ASP A CA 1
ATOM 566 C C . ASP A 1 71 ? 4.819 -13.922 -8.826 1.00 88.62 71 ASP A C 1
ATOM 568 O O . ASP A 1 71 ? 5.609 -13.803 -7.883 1.00 88.62 71 ASP A O 1
ATOM 572 N N . PHE A 1 72 ? 4.827 -13.094 -9.873 1.00 89.25 72 PHE A N 1
ATOM 573 C CA . PHE A 1 72 ? 5.739 -11.962 -9.979 1.00 89.25 72 PHE A CA 1
ATOM 574 C C . PHE A 1 72 ? 5.525 -10.944 -8.852 1.00 89.25 72 PHE A C 1
ATOM 576 O O . PHE A 1 72 ? 6.488 -10.514 -8.208 1.00 89.25 72 PHE A O 1
ATOM 583 N N . LEU A 1 73 ? 4.266 -10.593 -8.571 1.00 87.69 73 LEU A N 1
ATOM 584 C CA . LEU A 1 73 ? 3.920 -9.680 -7.481 1.00 87.69 73 LEU A CA 1
ATOM 585 C C . LEU A 1 73 ? 4.366 -10.234 -6.118 1.00 87.69 73 LEU A C 1
ATOM 587 O O . LEU A 1 73 ? 4.994 -9.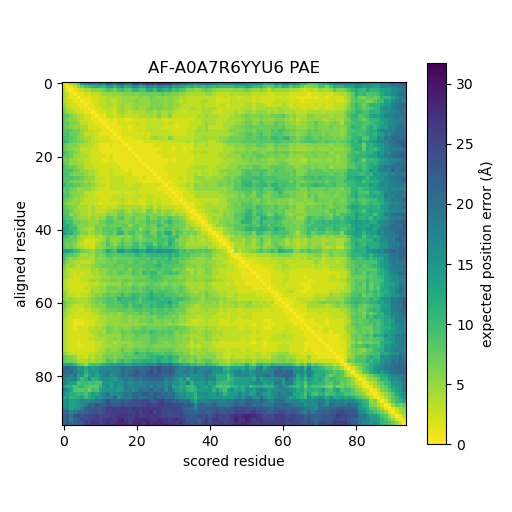524 -5.332 1.00 87.69 73 LEU A O 1
ATOM 591 N N . LEU A 1 74 ? 4.096 -11.514 -5.846 1.00 86.31 74 LEU A N 1
ATOM 592 C CA . LEU A 1 74 ? 4.496 -12.189 -4.607 1.00 86.31 74 LEU A CA 1
ATOM 593 C C . LEU A 1 74 ? 6.012 -12.229 -4.418 1.00 86.31 74 LEU A C 1
ATOM 595 O O . LEU A 1 74 ? 6.502 -11.983 -3.311 1.00 86.31 74 LEU A O 1
ATOM 599 N N . PHE A 1 75 ? 6.751 -12.511 -5.492 1.00 86.81 75 PHE A N 1
ATOM 600 C CA . PHE A 1 75 ? 8.210 -12.490 -5.481 1.00 86.81 75 PHE A CA 1
ATOM 601 C C . PHE A 1 75 ? 8.743 -11.088 -5.161 1.00 86.81 75 PHE A C 1
ATOM 603 O O . PHE A 1 75 ? 9.615 -10.940 -4.304 1.00 86.81 75 PHE A O 1
ATOM 610 N N . GLY A 1 76 ? 8.182 -10.053 -5.795 1.00 82.25 76 GLY A N 1
ATOM 611 C CA . GLY A 1 76 ? 8.587 -8.661 -5.585 1.00 82.25 76 GLY A CA 1
ATOM 612 C C . GLY A 1 76 ? 8.348 -8.158 -4.159 1.00 82.25 76 GLY A C 1
ATOM 613 O O . GLY A 1 76 ? 9.146 -7.386 -3.635 1.00 82.25 76 GLY A O 1
ATOM 614 N N . VAL A 1 77 ? 7.282 -8.627 -3.512 1.00 78.94 77 VAL A N 1
ATOM 615 C CA . VAL A 1 77 ? 6.865 -8.205 -2.163 1.00 78.94 77 VAL A CA 1
ATOM 616 C C . VAL A 1 77 ? 7.570 -9.005 -1.045 1.00 78.94 77 VAL A C 1
ATOM 618 O O . VAL A 1 77 ? 7.397 -8.733 0.146 1.00 78.94 77 VAL A O 1
ATOM 621 N N . GLY A 1 78 ? 8.410 -9.986 -1.397 1.00 69.00 78 GLY A N 1
ATOM 622 C CA . GLY A 1 78 ? 9.268 -10.698 -0.441 1.00 69.00 78 GLY A CA 1
ATOM 623 C C . GLY A 1 78 ? 8.509 -11.545 0.587 1.00 69.00 78 GLY A C 1
ATOM 624 O O . GLY A 1 78 ? 8.996 -11.745 1.698 1.00 69.00 78 GLY A O 1
ATOM 625 N N . GLY A 1 79 ? 7.299 -12.009 0.259 1.00 56.28 79 GLY A N 1
ATOM 626 C CA . GLY A 1 79 ? 6.480 -12.868 1.127 1.00 56.28 79 GLY A CA 1
ATOM 627 C C . GLY A 1 79 ? 5.926 -12.215 2.405 1.00 56.28 79 GLY A C 1
ATOM 628 O O . GLY A 1 79 ? 5.234 -12.892 3.163 1.00 56.28 79 GLY A O 1
ATOM 629 N N . SER A 1 80 ? 6.190 -10.926 2.662 1.00 52.62 80 SER A N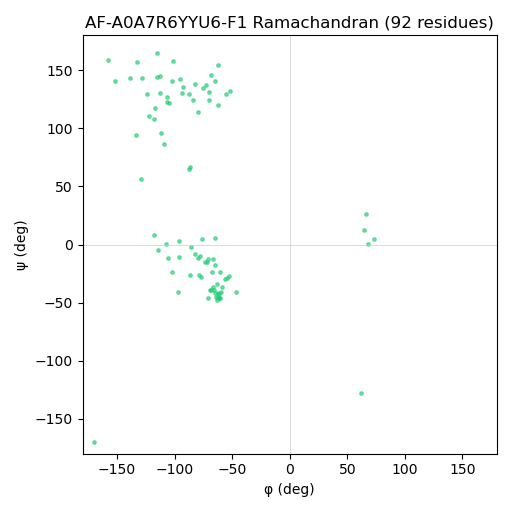 1
ATOM 630 C CA . SER A 1 80 ? 5.719 -10.220 3.870 1.00 52.62 80 SER A CA 1
ATOM 631 C C . SER A 1 80 ? 4.559 -9.244 3.626 1.00 52.62 80 SER A C 1
ATOM 633 O O . SER A 1 80 ? 3.962 -8.759 4.591 1.00 52.62 80 SER A O 1
ATOM 635 N N . GLY A 1 81 ? 4.226 -8.935 2.373 1.00 52.34 81 GLY A N 1
ATOM 636 C CA . GLY A 1 81 ? 3.053 -8.126 2.031 1.00 52.34 81 GLY A CA 1
ATOM 637 C C . GLY A 1 81 ? 1.848 -9.001 1.702 1.00 52.34 81 GLY A C 1
ATOM 638 O O . GLY A 1 81 ? 1.970 -10.081 1.125 1.00 52.34 81 GLY A O 1
ATOM 639 N N . ARG A 1 82 ? 0.668 -8.550 2.131 1.00 57.94 82 ARG A N 1
ATOM 640 C CA . ARG A 1 82 ? -0.596 -9.254 1.909 1.00 57.94 82 ARG A CA 1
ATOM 641 C C . ARG A 1 82 ? -1.165 -8.810 0.562 1.00 57.94 82 ARG A C 1
ATOM 643 O O . ARG A 1 82 ? -1.236 -7.617 0.294 1.00 57.94 82 ARG A O 1
ATOM 650 N N . LEU A 1 83 ? -1.536 -9.776 -0.271 1.00 57.78 83 LEU A N 1
ATOM 651 C CA . LEU A 1 83 ? -2.115 -9.536 -1.589 1.00 57.78 83 LEU A CA 1
ATOM 652 C C . LEU A 1 83 ? -3.570 -9.089 -1.462 1.00 57.78 83 LEU A C 1
ATOM 654 O O . LEU A 1 83 ? -4.348 -9.730 -0.751 1.00 57.78 83 LEU A O 1
ATOM 658 N N . GLU A 1 84 ? -3.951 -8.059 -2.206 1.00 60.00 84 GLU A N 1
ATOM 659 C CA . GLU A 1 84 ? -5.351 -7.733 -2.444 1.00 60.00 84 GLU A CA 1
ATOM 660 C C . GLU A 1 84 ? -5.702 -8.118 -3.885 1.00 60.00 84 GLU A C 1
ATOM 662 O O . GLU A 1 84 ? -5.017 -7.742 -4.838 1.00 60.00 84 GLU A O 1
ATOM 667 N N . CYS A 1 85 ? -6.769 -8.904 -4.046 1.00 58.16 85 CYS A N 1
ATOM 668 C CA . CYS A 1 85 ? -7.331 -9.243 -5.349 1.00 58.16 85 CYS A CA 1
ATOM 669 C C . CYS A 1 85 ? -8.712 -8.576 -5.479 1.00 58.16 85 CYS A C 1
ATOM 671 O O . CYS A 1 85 ? -9.698 -9.142 -5.003 1.00 58.16 85 CYS A O 1
ATOM 673 N N . PRO A 1 86 ? -8.803 -7.390 -6.113 1.00 53.72 86 PRO A N 1
ATOM 674 C CA . PRO A 1 86 ? -10.048 -6.636 -6.282 1.00 53.72 86 PRO A CA 1
ATOM 675 C C . PRO A 1 86 ? -11.190 -7.426 -6.934 1.00 53.72 86 PRO A C 1
ATOM 677 O O . PRO A 1 86 ? -12.358 -7.152 -6.676 1.00 53.72 86 PRO A O 1
ATOM 680 N N . GLN A 1 87 ? -10.849 -8.404 -7.779 1.00 52.59 87 GLN A N 1
ATOM 681 C CA . GLN A 1 87 ? -11.807 -9.158 -8.589 1.00 52.59 87 GLN A CA 1
ATOM 682 C C . GLN A 1 87 ? -12.025 -10.603 -8.112 1.00 52.59 87 GLN A C 1
ATOM 684 O O . GLN A 1 87 ? -12.780 -11.337 -8.750 1.00 52.59 87 GLN A O 1
ATOM 689 N N . CYS A 1 88 ? -11.358 -11.040 -7.038 1.00 43.72 88 CYS A N 1
ATOM 690 C CA . CYS A 1 88 ? -11.509 -12.402 -6.536 1.00 43.72 88 CYS A CA 1
ATOM 691 C C . CYS A 1 88 ? -12.739 -12.491 -5.628 1.00 43.72 88 CYS A C 1
ATOM 693 O O . CYS A 1 88 ? -12.839 -11.787 -4.625 1.00 43.72 88 CYS A O 1
ATOM 695 N N . ASP A 1 89 ? -13.657 -13.400 -5.955 1.00 42.09 89 ASP A N 1
ATOM 696 C CA . ASP A 1 89 ? -14.738 -13.804 -5.056 1.00 42.09 89 ASP A CA 1
ATOM 697 C C . ASP A 1 89 ? -14.143 -14.199 -3.680 1.00 42.09 89 ASP A C 1
ATOM 699 O O . ASP A 1 89 ? -13.204 -15.007 -3.641 1.00 42.09 89 ASP A O 1
ATOM 703 N N . PRO A 1 90 ? -14.676 -13.713 -2.539 1.00 49.69 90 PRO A N 1
ATOM 704 C CA . PRO A 1 90 ? -14.100 -13.926 -1.202 1.00 49.69 90 PRO A CA 1
ATOM 705 C C . PRO A 1 90 ? -14.093 -15.391 -0.719 1.00 49.69 90 PRO A C 1
ATOM 707 O O . PRO A 1 90 ? -13.745 -15.665 0.427 1.00 49.69 90 PRO A O 1
ATOM 710 N N . LYS A 1 91 ? -14.481 -16.352 -1.565 1.00 43.72 91 LYS A N 1
ATOM 711 C CA . LYS A 1 91 ? -14.579 -17.783 -1.239 1.00 43.72 91 LYS A CA 1
ATOM 712 C C . LYS A 1 91 ? -13.363 -18.622 -1.636 1.00 43.72 91 LYS A C 1
ATOM 714 O O . LYS A 1 91 ? -13.396 -19.829 -1.417 1.00 43.72 91 LYS A O 1
ATOM 719 N N . THR A 1 92 ? -12.303 -18.029 -2.183 1.00 47.72 92 THR A N 1
ATOM 720 C CA . THR A 1 92 ? -11.173 -18.810 -2.721 1.00 47.72 92 THR A CA 1
ATOM 721 C C . THR A 1 92 ? -9.826 -18.337 -2.188 1.00 47.72 92 THR A C 1
ATOM 723 O O . THR A 1 92 ? -8.924 -18.002 -2.943 1.00 47.72 92 THR A O 1
ATOM 726 N N . VAL A 1 93 ? -9.684 -18.315 -0.864 1.00 40.47 93 VAL A N 1
ATOM 727 C CA . VAL A 1 93 ? -8.377 -18.452 -0.208 1.00 40.47 93 VAL A CA 1
ATOM 728 C C . VAL A 1 93 ? -8.581 -19.465 0.915 1.00 40.47 93 VAL A C 1
ATOM 730 O O . VAL A 1 93 ? -9.105 -19.128 1.976 1.00 40.47 93 VAL A O 1
ATOM 733 N N . GLY A 1 94 ? -8.286 -20.727 0.605 1.00 36.94 94 GLY A N 1
ATOM 734 C CA . GLY A 1 94 ? -8.233 -21.850 1.539 1.00 36.94 94 GLY A CA 1
ATOM 735 C C . GLY A 1 94 ? -6.806 -22.352 1.653 1.00 36.94 94 GLY A C 1
ATOM 736 O O . GLY A 1 94 ? -6.075 -22.219 0.646 1.00 36.94 94 GLY A O 1
#

Radius of gyration: 14.67 Å; Cα contacts (8 Å, |Δi|>4): 117; chains: 1; bounding box: 26×33×37 Å

Mean predicted aligned error: 8.3 Å

Secondary structure (DSSP, 8-state):
----BEEB--BSGGGTHHHHHHHHHH--TT-S-B--S-TTTS-BSS-S--GGGTTTB--STT-TT-BS-HHHHHHHTTT-SPEE-TTS-TT---

Solvent-accessible surface area (backbone atoms only — not comparable to full-atom values): 5960 Å² total; per-residue (Å²): 137,84,68,48,35,38,47,40,39,84,25,28,75,88,53,44,69,62,34,54,51,50,35,68,72,69,65,53,76,86,62,74,60,54,89,57,90,50,65,90,67,16,49,57,63,72,79,73,91,49,86,86,39,61,92,38,32,40,94,48,91,97,31,66,71,30,23,66,34,68,68,61,52,46,60,75,49,67,78,76,58,61,81,44,51,89,72,59,69,94,85,76,83,128

Sequence (94 aa):
MQHLYIAKEKFGPFSGTAWSMYINWSGLTQLSEVVSLDGMLGPVALGEVKDSYWPHIVNEDYMLDFFVDLDFLLFGVGGSGRLECPQCDPKTVG